Protein AF-Q4CXV7-F1 (afdb_monomer_lite)

Structure (mmCIF, N/CA/C/O backbone):
data_AF-Q4CXV7-F1
#
_entry.id   AF-Q4CXV7-F1
#
loop_
_atom_site.group_PDB
_atom_site.id
_atom_site.type_symbol
_atom_site.label_atom_id
_atom_site.label_alt_id
_atom_site.label_comp_id
_atom_site.label_asym_id
_atom_site.label_entity_id
_atom_site.label_seq_id
_atom_site.pdbx_PDB_ins_code
_atom_site.Cartn_x
_atom_site.Cartn_y
_atom_site.Cartn_z
_atom_site.occupancy
_atom_site.B_iso_or_equiv
_atom_site.auth_seq_id
_atom_site.auth_comp_id
_atom_site.auth_asym_id
_atom_site.auth_atom_id
_atom_site.pdbx_PDB_model_num
ATOM 1 N N . MET A 1 1 ? -29.676 -8.533 80.085 1.00 56.41 1 MET A N 1
ATOM 2 C CA . MET A 1 1 ? -29.059 -7.358 79.422 1.00 56.41 1 MET A CA 1
ATOM 3 C C . MET A 1 1 ? -27.826 -7.714 78.567 1.00 56.41 1 MET A C 1
ATOM 5 O O . MET A 1 1 ? -27.702 -7.139 77.498 1.00 56.41 1 MET A O 1
ATOM 9 N N . CYS A 1 2 ? -26.960 -8.681 78.932 1.00 63.47 2 CYS A N 1
ATOM 10 C CA . CYS A 1 2 ? -25.758 -9.023 78.131 1.00 63.47 2 CYS A CA 1
ATOM 11 C C . CYS A 1 2 ? -26.012 -9.607 76.724 1.00 63.47 2 CYS A C 1
ATOM 13 O O . CYS A 1 2 ? -25.275 -9.281 75.797 1.00 63.47 2 CYS A O 1
ATOM 15 N N . ASN A 1 3 ? -27.043 -10.441 76.531 1.00 66.88 3 ASN A N 1
ATOM 16 C CA . ASN A 1 3 ? -27.232 -11.147 75.251 1.00 66.88 3 ASN A CA 1
ATOM 17 C C . ASN A 1 3 ? -27.621 -10.224 74.081 1.00 66.88 3 ASN A C 1
ATOM 19 O O . ASN A 1 3 ? -27.198 -10.455 72.953 1.00 66.88 3 ASN A O 1
ATOM 23 N N . ILE A 1 4 ? -28.354 -9.132 74.338 1.00 78.81 4 ILE A N 1
ATOM 24 C CA . ILE A 1 4 ? -28.735 -8.184 73.275 1.00 78.81 4 ILE A CA 1
ATOM 25 C C . ILE A 1 4 ? -27.504 -7.430 72.740 1.00 78.81 4 ILE A C 1
ATOM 27 O O . ILE A 1 4 ? -27.371 -7.213 71.538 1.00 78.81 4 ILE A O 1
ATOM 31 N N . TYR A 1 5 ? -26.570 -7.081 73.634 1.00 78.06 5 TYR A N 1
ATOM 32 C CA . TYR A 1 5 ? -25.370 -6.316 73.298 1.00 78.06 5 TYR A CA 1
ATOM 33 C C . TYR A 1 5 ? -24.347 -7.174 72.546 1.00 78.06 5 TYR A C 1
ATOM 35 O O . TYR A 1 5 ? -23.723 -6.692 71.601 1.00 78.06 5 TYR A O 1
ATOM 43 N N . ILE A 1 6 ? -24.212 -8.458 72.916 1.00 80.56 6 ILE A N 1
ATOM 44 C CA . ILE A 1 6 ? -23.347 -9.408 72.201 1.00 80.56 6 ILE A CA 1
ATOM 45 C C . ILE A 1 6 ? -23.857 -9.638 70.769 1.00 80.56 6 ILE A C 1
ATOM 47 O O . ILE A 1 6 ? -23.062 -9.606 69.831 1.00 80.56 6 ILE A O 1
ATOM 51 N N . CYS A 1 7 ? -25.180 -9.770 70.583 1.00 76.81 7 CYS A N 1
ATOM 52 C CA . CYS A 1 7 ? -25.791 -9.919 69.262 1.00 76.81 7 CYS A CA 1
ATOM 53 C C . CYS A 1 7 ? -25.574 -8.681 68.388 1.00 76.81 7 CYS A C 1
ATOM 55 O O . CYS A 1 7 ? -25.195 -8.822 67.228 1.00 76.81 7 CYS A O 1
ATOM 57 N N . PHE A 1 8 ? -25.755 -7.473 68.934 1.00 84.38 8 PHE A N 1
ATOM 58 C CA . PHE A 1 8 ? -25.573 -6.241 68.161 1.00 84.38 8 PHE A CA 1
ATOM 59 C C . PHE A 1 8 ? -24.114 -6.040 67.735 1.00 84.38 8 PHE A C 1
ATOM 61 O O . PHE A 1 8 ? -23.835 -5.654 66.599 1.00 84.38 8 PHE A O 1
ATOM 68 N N . ARG A 1 9 ? -23.164 -6.370 68.621 1.00 85.81 9 ARG A N 1
ATOM 69 C CA . ARG A 1 9 ? -21.729 -6.281 68.324 1.00 85.81 9 ARG A CA 1
ATOM 70 C C . ARG A 1 9 ? -21.305 -7.309 67.276 1.00 85.81 9 ARG A C 1
ATOM 72 O O . ARG A 1 9 ? -20.542 -6.967 66.379 1.00 85.81 9 ARG A O 1
ATOM 79 N N . LEU A 1 10 ? -21.835 -8.531 67.344 1.00 86.19 10 LEU A N 1
ATOM 80 C CA . LEU 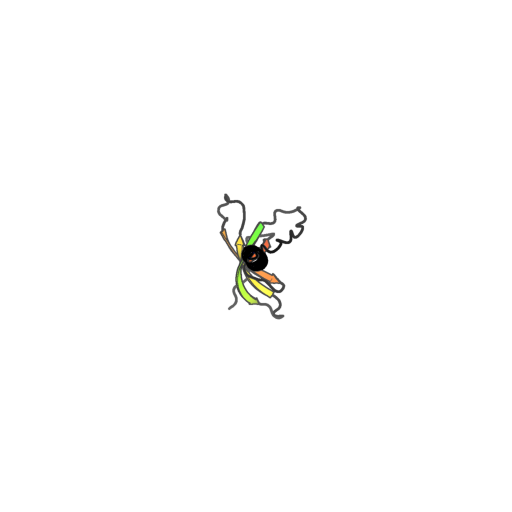A 1 10 ? -21.570 -9.571 66.349 1.00 86.19 10 LEU A CA 1
ATOM 81 C C . LEU A 1 10 ? -22.144 -9.190 64.976 1.00 86.19 10 LEU A C 1
ATOM 83 O O . LEU A 1 10 ? -21.459 -9.326 63.966 1.00 86.19 10 LEU A O 1
ATOM 87 N N . PHE A 1 11 ? -23.357 -8.633 64.940 1.00 89.81 11 PHE A N 1
ATOM 88 C CA . PHE A 1 11 ? -23.991 -8.189 63.698 1.00 89.81 11 PHE A CA 1
ATOM 89 C C . PHE A 1 11 ? -23.235 -7.023 63.046 1.00 89.81 11 PHE A C 1
ATOM 91 O O . PHE A 1 11 ? -23.010 -7.027 61.836 1.00 89.81 11 PHE A O 1
ATOM 98 N N . ALA A 1 12 ? -22.768 -6.060 63.848 1.00 89.81 12 ALA A N 1
ATOM 99 C CA . ALA A 1 12 ? -21.949 -4.950 63.365 1.00 89.81 12 ALA A CA 1
ATOM 100 C C . ALA A 1 12 ? -20.605 -5.427 62.790 1.00 89.81 12 ALA A C 1
ATOM 102 O O . ALA A 1 12 ? -20.199 -4.961 61.728 1.00 89.81 12 ALA A O 1
ATOM 103 N N . VAL A 1 13 ? -19.936 -6.387 63.443 1.00 88.81 13 VAL A N 1
ATOM 104 C CA . VAL A 1 13 ? -18.684 -6.972 62.936 1.00 88.81 13 VAL A CA 1
ATOM 105 C C . VAL A 1 13 ? -18.927 -7.683 61.602 1.00 88.81 13 VAL A C 1
ATOM 107 O O . VAL A 1 13 ? -18.207 -7.420 60.642 1.00 88.81 13 VAL A O 1
ATOM 110 N N . VAL A 1 14 ? -19.980 -8.502 61.496 1.00 91.06 14 VAL A N 1
ATOM 111 C CA . VAL A 1 14 ? -20.335 -9.188 60.240 1.00 91.06 14 VAL A CA 1
ATOM 112 C C . VAL A 1 14 ? -20.635 -8.187 59.119 1.00 91.06 14 VAL A C 1
ATOM 114 O O . VAL A 1 14 ? -20.119 -8.351 58.016 1.00 91.06 14 VAL A O 1
ATOM 117 N N . LEU A 1 15 ? -21.389 -7.115 59.389 1.00 89.44 15 LEU A N 1
ATOM 118 C CA . LEU A 1 15 ? -21.669 -6.067 58.398 1.00 89.44 15 LEU A CA 1
ATOM 119 C C . LEU A 1 15 ? -20.404 -5.328 57.940 1.00 89.44 15 LEU A C 1
ATOM 121 O O . LEU A 1 15 ? -20.240 -5.093 56.744 1.00 89.44 15 LEU A O 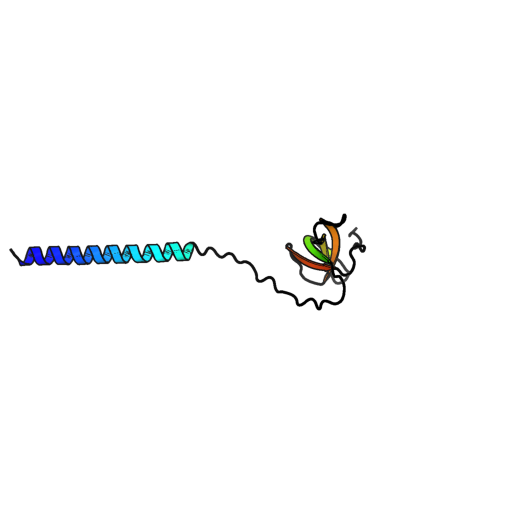1
ATOM 125 N N . ILE A 1 16 ? -19.492 -4.990 58.857 1.00 87.00 16 ILE A N 1
ATOM 126 C CA . ILE A 1 16 ? -18.219 -4.336 58.518 1.00 87.00 16 ILE A CA 1
ATOM 127 C C . ILE A 1 16 ? -17.367 -5.251 57.630 1.00 87.00 16 ILE A C 1
ATOM 129 O O . ILE A 1 16 ? -16.885 -4.799 56.592 1.00 87.00 16 ILE A O 1
ATOM 133 N N . TYR A 1 17 ? -17.228 -6.538 57.975 1.00 84.06 17 TYR A N 1
ATOM 134 C CA . TYR A 1 17 ? -16.500 -7.505 57.144 1.00 84.06 17 TYR A CA 1
ATOM 135 C C . TYR A 1 17 ? -17.133 -7.668 55.760 1.00 84.06 17 TYR A C 1
ATOM 137 O O . TYR A 1 17 ? -16.411 -7.724 54.766 1.00 84.06 17 TYR A O 1
ATOM 145 N N . LEU A 1 18 ? -18.465 -7.688 55.670 1.00 83.69 18 LEU A N 1
ATOM 146 C CA .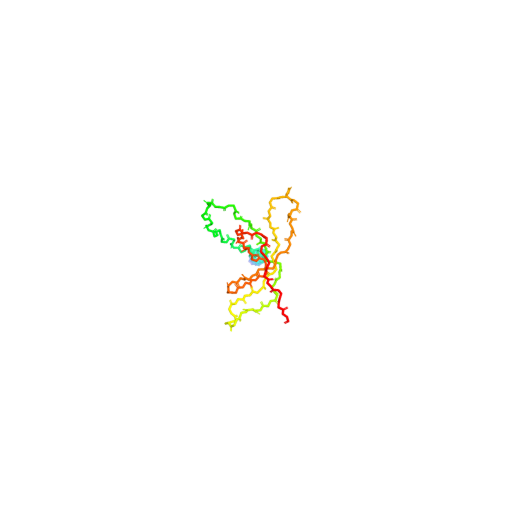 LEU A 1 18 ? -19.184 -7.838 54.404 1.00 83.69 18 LEU A CA 1
ATOM 147 C C . LEU A 1 18 ? -19.014 -6.599 53.505 1.00 83.69 18 LEU A C 1
ATOM 149 O O . LEU A 1 18 ? -18.800 -6.737 52.300 1.00 83.69 18 LEU A O 1
ATOM 153 N N . LEU A 1 19 ? -18.994 -5.397 54.091 1.00 82.69 19 LEU A N 1
ATOM 154 C CA . LEU A 1 19 ? -18.684 -4.150 53.382 1.00 82.69 19 LEU A CA 1
ATOM 155 C C . LEU A 1 19 ? -17.210 -4.056 52.957 1.00 82.69 19 LEU A C 1
ATOM 157 O O . LEU A 1 19 ? -16.935 -3.608 51.841 1.00 82.69 19 LEU A O 1
ATOM 161 N N . LEU A 1 20 ? -16.260 -4.490 53.798 1.00 79.44 20 LEU A N 1
ATOM 162 C CA . LEU A 1 20 ? -14.846 -4.593 53.409 1.00 79.44 20 LEU A CA 1
ATOM 163 C C . LEU A 1 20 ? -14.661 -5.602 52.265 1.00 79.44 20 LEU A C 1
ATOM 165 O O . LEU A 1 20 ? -13.939 -5.319 51.309 1.00 79.44 20 LEU A O 1
ATOM 169 N N . CYS A 1 21 ? -15.353 -6.741 52.326 1.00 79.69 21 CYS A N 1
ATOM 170 C CA . CYS A 1 21 ? -15.308 -7.775 51.295 1.00 79.69 21 CYS A CA 1
ATOM 171 C C . CYS A 1 21 ? -15.861 -7.265 49.950 1.00 79.69 21 CYS A C 1
ATOM 173 O O . CYS A 1 21 ? -15.246 -7.485 48.904 1.00 79.69 21 CYS A O 1
ATOM 175 N N . LEU A 1 22 ? -16.968 -6.508 49.967 1.00 72.19 22 LEU A N 1
ATOM 176 C CA . LEU A 1 22 ? -17.529 -5.884 48.761 1.00 72.19 22 LEU A CA 1
ATOM 177 C C . LEU A 1 22 ? -16.583 -4.845 48.140 1.00 72.19 22 LEU A C 1
ATOM 179 O O . LEU A 1 22 ? -16.419 -4.822 46.920 1.00 72.19 22 LEU A O 1
ATOM 183 N N . LYS A 1 23 ? -15.936 -4.003 48.959 1.00 65.75 23 LYS A N 1
ATOM 184 C CA . LYS A 1 23 ? -14.993 -2.980 48.473 1.00 65.75 23 LYS A CA 1
ATOM 185 C C . LYS A 1 23 ? -13.731 -3.584 47.863 1.00 65.75 23 LYS A C 1
ATOM 187 O O . LYS A 1 23 ? -13.287 -3.101 46.825 1.00 65.75 23 LYS A O 1
ATOM 192 N N . GLY A 1 24 ? -13.195 -4.656 48.453 1.00 63.22 24 GLY A N 1
ATOM 193 C CA . GLY A 1 24 ? -12.031 -5.357 47.907 1.00 63.22 24 GLY A CA 1
ATOM 194 C C . GLY A 1 24 ? -12.263 -5.826 46.469 1.00 63.22 24 GLY A C 1
ATOM 195 O O . GLY A 1 24 ? -11.406 -5.636 45.615 1.00 63.22 24 GLY A O 1
ATOM 196 N N . ARG A 1 25 ? -13.462 -6.339 46.164 1.00 60.66 25 ARG A N 1
ATOM 197 C CA . ARG A 1 25 ? -13.812 -6.845 44.827 1.00 60.66 25 ARG A CA 1
ATOM 198 C C . ARG A 1 25 ? -13.920 -5.748 43.759 1.00 60.66 25 ARG A C 1
ATOM 200 O O . ARG A 1 25 ? -13.650 -6.024 42.594 1.00 60.66 25 ARG A O 1
ATOM 207 N N . LEU A 1 26 ? -14.276 -4.517 44.141 1.00 53.62 26 LEU A N 1
ATOM 208 C CA . LEU A 1 26 ? -14.375 -3.387 43.210 1.00 53.62 26 LEU A CA 1
ATOM 209 C C . LEU A 1 26 ? -12.990 -2.926 42.724 1.00 53.62 26 LEU A C 1
ATOM 211 O O . LEU A 1 26 ? -12.831 -2.637 41.542 1.00 53.62 26 LEU A O 1
ATOM 215 N N . VAL A 1 27 ? -11.984 -2.926 43.609 1.00 58.34 27 VAL A N 1
ATOM 216 C CA . VAL A 1 27 ? -10.608 -2.508 43.270 1.00 58.34 27 VAL A CA 1
ATOM 217 C C . VAL A 1 27 ? -9.976 -3.459 42.248 1.00 58.34 27 VAL A C 1
ATOM 219 O O . VAL A 1 27 ? -9.408 -3.001 41.256 1.00 58.34 27 VAL A O 1
ATOM 222 N N . VAL A 1 28 ? -10.174 -4.776 42.407 1.00 57.34 28 VAL A N 1
ATOM 223 C CA . VAL A 1 28 ? -9.672 -5.763 41.428 1.00 57.34 28 VAL A CA 1
ATOM 224 C C . VAL A 1 28 ? -10.335 -5.572 40.057 1.00 57.34 28 VAL A C 1
ATOM 226 O O . VAL A 1 28 ? -9.698 -5.765 39.027 1.00 57.34 28 VAL A O 1
ATOM 229 N N . MET A 1 29 ? -11.602 -5.144 40.012 1.00 55.81 29 MET A N 1
ATOM 230 C CA . MET A 1 29 ? -12.298 -4.888 38.745 1.00 55.81 29 MET A CA 1
ATOM 231 C C . MET A 1 29 ? -11.774 -3.624 38.044 1.00 55.81 29 MET A C 1
ATOM 233 O O . MET A 1 29 ? -11.663 -3.618 36.818 1.00 55.81 29 MET A O 1
ATOM 237 N N . THR A 1 30 ? -11.418 -2.570 38.790 1.00 52.59 30 THR A N 1
ATOM 238 C CA . THR A 1 30 ? -10.893 -1.323 38.205 1.00 52.59 30 THR A CA 1
ATOM 239 C C . THR A 1 30 ? -9.462 -1.459 37.687 1.00 52.59 30 THR A C 1
ATOM 241 O O . THR A 1 30 ? -9.155 -0.908 36.632 1.00 52.59 30 THR A O 1
ATOM 244 N N . GLU A 1 31 ? -8.603 -2.235 38.356 1.00 56.34 31 GLU A N 1
ATOM 245 C CA . GLU A 1 31 ? -7.235 -2.484 37.872 1.00 56.34 31 GLU A CA 1
ATOM 246 C C . GLU A 1 31 ? -7.225 -3.401 36.642 1.00 56.34 31 GLU A C 1
ATOM 248 O O . GLU A 1 31 ? -6.521 -3.129 35.668 1.00 56.34 31 GLU A O 1
ATOM 253 N N . VAL A 1 32 ? -8.079 -4.434 36.617 1.00 59.06 32 VAL A N 1
ATOM 254 C CA . VAL A 1 32 ? -8.185 -5.343 35.462 1.00 59.06 32 VAL A CA 1
ATOM 255 C C . VAL A 1 32 ? -8.777 -4.638 34.232 1.00 59.06 32 VAL A C 1
ATOM 257 O O . VAL A 1 32 ? -8.412 -4.965 33.103 1.00 59.06 32 VAL A O 1
ATOM 260 N N . ALA A 1 33 ? -9.635 -3.630 34.412 1.00 56.50 33 ALA A N 1
ATOM 261 C CA . ALA A 1 33 ? -10.194 -2.858 33.299 1.00 56.50 33 ALA A CA 1
ATOM 262 C C . ALA A 1 33 ? -9.232 -1.791 32.733 1.00 56.50 33 ALA A C 1
ATOM 264 O O . ALA A 1 33 ? -9.356 -1.418 31.563 1.00 56.50 33 ALA A O 1
ATOM 265 N N . ALA A 1 34 ? -8.264 -1.315 33.525 1.00 52.50 34 ALA A N 1
ATOM 266 C CA . ALA A 1 34 ? -7.268 -0.330 33.093 1.00 52.50 34 ALA A CA 1
ATOM 267 C C . ALA A 1 34 ? -6.079 -0.950 32.337 1.00 52.50 34 ALA A C 1
ATOM 269 O O . ALA A 1 34 ? -5.351 -0.229 31.654 1.00 52.50 34 ALA A O 1
ATOM 270 N N . ALA A 1 35 ? -5.944 -2.281 32.331 1.00 45.16 35 ALA A N 1
ATOM 271 C CA . ALA A 1 35 ? -5.117 -3.010 31.370 1.00 45.16 35 ALA A CA 1
ATOM 272 C C . ALA A 1 35 ? -5.779 -3.001 29.979 1.00 45.16 35 ALA A C 1
ATOM 274 O O . ALA A 1 35 ? -6.059 -4.031 29.359 1.00 45.16 35 ALA A O 1
ATOM 275 N N . LYS A 1 36 ? -6.046 -1.800 29.464 1.00 48.31 36 LYS A N 1
ATOM 276 C CA . LYS A 1 36 ? -6.503 -1.547 28.107 1.00 48.31 36 LYS A CA 1
ATOM 277 C C . LYS A 1 36 ? -5.313 -1.717 27.170 1.00 48.31 36 LYS A C 1
ATOM 279 O O . LYS A 1 36 ? -4.805 -0.768 26.600 1.00 48.31 36 LYS A O 1
ATOM 284 N N . LYS A 1 37 ? -4.885 -2.975 27.056 1.00 37.75 37 LYS A N 1
ATOM 285 C CA . LYS A 1 37 ? -4.413 -3.639 25.848 1.00 37.75 37 LYS A CA 1
ATOM 286 C C . LYS A 1 37 ? -3.777 -2.684 24.838 1.00 37.75 37 LYS A C 1
ATOM 288 O O . LYS A 1 37 ? -4.321 -2.457 23.757 1.00 37.75 37 LYS A O 1
ATOM 293 N N . GLU A 1 38 ? -2.581 -2.212 25.159 1.00 42.97 38 GLU A N 1
ATOM 294 C CA . GLU A 1 38 ? -1.602 -1.903 24.131 1.00 42.97 38 GLU A CA 1
ATOM 295 C C . GLU A 1 38 ? -1.312 -3.222 23.410 1.00 42.97 38 GLU A C 1
ATOM 297 O O . GLU A 1 38 ? -0.425 -3.993 23.768 1.00 42.97 38 GLU A O 1
ATOM 302 N N . LYS A 1 39 ? -2.121 -3.543 22.395 1.00 34.28 39 LYS A N 1
ATOM 303 C CA . LYS A 1 39 ? -1.708 -4.487 21.364 1.00 34.28 39 LYS A CA 1
ATOM 304 C C . LYS A 1 39 ? -0.621 -3.789 20.553 1.00 34.28 39 LYS A C 1
ATOM 306 O O . LYS A 1 39 ? -0.866 -3.356 19.431 1.00 34.28 39 LYS A O 1
ATOM 311 N N . LYS A 1 40 ? 0.577 -3.666 21.122 1.00 32.09 40 LYS A N 1
ATOM 312 C CA . LYS A 1 40 ? 1.777 -3.482 20.320 1.00 32.09 40 LYS A CA 1
ATOM 313 C C . LYS A 1 40 ? 1.982 -4.828 19.636 1.00 32.09 40 LYS A C 1
ATOM 315 O O . LYS A 1 40 ? 2.365 -5.807 20.272 1.00 32.09 40 LYS A O 1
ATOM 320 N N . ALA A 1 41 ? 1.519 -4.915 18.391 1.00 42.03 41 ALA A N 1
ATOM 321 C CA . ALA A 1 41 ? 1.701 -6.101 17.574 1.00 42.03 41 ALA A CA 1
ATOM 322 C C . ALA A 1 41 ? 3.200 -6.445 17.567 1.00 42.03 41 ALA A C 1
ATOM 324 O O . ALA A 1 41 ? 4.009 -5.519 17.449 1.00 42.03 41 ALA A O 1
ATOM 325 N N . PRO A 1 42 ? 3.577 -7.725 17.731 1.00 45.12 42 PRO A N 1
ATOM 326 C CA . PRO A 1 42 ? 4.959 -8.143 17.582 1.00 45.12 42 PRO A CA 1
ATOM 327 C C . PRO A 1 42 ? 5.409 -7.704 16.194 1.00 45.12 42 PRO A C 1
ATOM 329 O O . PRO A 1 42 ? 4.839 -8.135 15.191 1.00 45.12 42 PRO A O 1
ATOM 332 N N . GLN A 1 43 ? 6.368 -6.786 16.142 1.00 46.97 43 GLN A N 1
ATOM 333 C CA . GLN A 1 43 ? 7.131 -6.562 14.930 1.00 46.97 43 GLN A CA 1
ATOM 334 C C . GLN A 1 43 ? 7.923 -7.848 14.750 1.00 46.97 43 GLN A C 1
ATOM 336 O O . GLN A 1 43 ? 8.890 -8.095 15.460 1.00 46.97 43 GLN A O 1
ATOM 341 N N . GLU A 1 44 ? 7.400 -8.734 13.914 1.00 45.25 44 GLU A N 1
ATOM 342 C CA . GLU A 1 44 ? 8.109 -9.918 13.473 1.00 45.25 44 GLU A CA 1
ATOM 343 C C . GLU A 1 44 ? 9.384 -9.407 12.798 1.00 45.25 44 GLU A C 1
ATOM 345 O O . GLU A 1 44 ? 9.336 -8.801 11.725 1.00 45.25 44 GLU A O 1
ATOM 350 N N . GLU A 1 45 ? 10.513 -9.545 13.495 1.00 43.59 45 GLU A N 1
ATOM 351 C CA . GLU A 1 45 ? 11.843 -9.339 12.942 1.00 43.59 45 GLU A CA 1
ATOM 352 C C . GLU A 1 45 ? 12.024 -10.395 11.853 1.00 43.59 45 GLU A C 1
ATOM 354 O O . GLU A 1 45 ? 12.513 -11.501 12.085 1.00 43.59 45 GLU A O 1
ATOM 359 N N . VAL A 1 46 ? 11.550 -10.083 10.646 1.00 49.38 46 VAL A N 1
ATOM 360 C CA . VAL A 1 46 ? 11.916 -10.828 9.452 1.00 49.38 46 VAL A CA 1
ATOM 361 C C . VAL A 1 46 ? 13.429 -10.729 9.379 1.00 49.38 46 VAL A C 1
ATOM 363 O O . VAL A 1 46 ? 13.977 -9.648 9.175 1.00 49.38 46 VAL A O 1
ATOM 366 N N . VAL A 1 47 ? 14.087 -11.861 9.616 1.00 42.44 47 VAL A N 1
ATOM 367 C CA . VAL A 1 47 ? 15.533 -12.043 9.543 1.00 42.44 47 VAL A CA 1
ATOM 368 C C . VAL A 1 47 ? 15.983 -11.665 8.131 1.00 42.44 47 VAL A C 1
ATOM 370 O O . VAL A 1 47 ? 16.006 -12.492 7.221 1.00 42.44 47 VAL A O 1
ATOM 373 N N . VAL A 1 48 ? 16.297 -10.387 7.922 1.00 51.09 48 VAL A N 1
ATOM 374 C CA . VAL A 1 48 ? 16.980 -9.919 6.722 1.00 51.09 48 VAL A CA 1
ATOM 375 C C . VAL A 1 48 ? 18.415 -10.390 6.877 1.00 51.09 48 VAL A C 1
ATOM 377 O O . VAL A 1 48 ? 19.166 -9.871 7.700 1.00 51.09 48 VAL A O 1
ATOM 380 N N . GLN A 1 49 ? 18.786 -11.415 6.114 1.00 42.41 49 GLN A N 1
ATOM 381 C CA . GLN A 1 49 ? 20.184 -11.771 5.922 1.00 42.41 49 GLN A CA 1
ATOM 382 C C . GLN A 1 49 ? 20.897 -10.524 5.377 1.00 42.41 49 GLN A C 1
ATOM 384 O O . GLN A 1 49 ? 20.651 -10.092 4.253 1.00 42.41 49 GLN A O 1
ATOM 389 N N . GLN A 1 50 ? 21.703 -9.889 6.229 1.00 47.03 50 GLN A N 1
ATOM 390 C CA . GLN A 1 50 ? 22.519 -8.731 5.888 1.00 47.03 50 GLN A CA 1
ATOM 391 C C . GLN A 1 50 ? 23.574 -9.177 4.876 1.00 47.03 50 GLN A C 1
ATOM 393 O O . GLN A 1 50 ? 24.516 -9.883 5.233 1.00 47.03 50 GLN A O 1
ATOM 398 N N . THR A 1 51 ? 23.432 -8.786 3.612 1.00 56.50 51 THR A N 1
ATOM 399 C CA . THR A 1 51 ? 24.574 -8.798 2.681 1.00 56.50 51 THR A CA 1
ATOM 400 C C . THR A 1 51 ? 24.564 -7.614 1.720 1.00 56.50 51 THR A C 1
ATOM 402 O O . THR A 1 51 ? 25.634 -7.099 1.439 1.00 56.50 51 THR A O 1
ATOM 405 N N . ASP A 1 52 ? 23.413 -7.049 1.352 1.00 66.81 52 ASP A N 1
ATOM 406 C CA . ASP A 1 52 ? 23.376 -5.873 0.474 1.00 66.81 52 ASP A CA 1
ATOM 407 C C . ASP A 1 52 ? 22.499 -4.773 1.076 1.00 66.81 52 ASP A C 1
ATOM 409 O O . ASP A 1 52 ? 21.502 -5.062 1.736 1.00 66.81 52 ASP A O 1
ATOM 413 N N . GLN A 1 53 ? 22.898 -3.513 0.889 1.00 71.44 53 GLN A N 1
ATOM 414 C CA . GLN A 1 53 ? 22.288 -2.298 1.445 1.00 71.44 53 GLN A CA 1
ATOM 415 C C . GLN A 1 53 ? 20.795 -2.170 1.069 1.00 71.44 53 GLN A C 1
ATOM 417 O O . GLN A 1 53 ? 20.429 -1.462 0.135 1.00 71.44 53 GLN A O 1
ATOM 422 N N . ALA A 1 54 ? 19.913 -2.874 1.778 1.00 77.38 54 ALA A N 1
ATOM 423 C CA . ALA A 1 54 ? 18.479 -2.840 1.534 1.00 77.38 54 ALA A CA 1
ATOM 424 C C . ALA A 1 54 ? 17.860 -1.626 2.231 1.00 77.38 54 ALA A C 1
ATOM 426 O O . ALA A 1 54 ? 17.952 -1.470 3.449 1.00 77.38 54 ALA A O 1
ATOM 427 N N . GLN A 1 55 ? 17.184 -0.779 1.460 1.00 82.31 55 GLN A N 1
ATOM 428 C CA . GLN A 1 55 ? 16.495 0.381 1.999 1.00 82.31 55 GLN A CA 1
ATOM 429 C C . GLN A 1 55 ? 15.105 -0.016 2.488 1.00 82.31 55 GLN A C 1
ATOM 431 O O . GLN A 1 55 ? 14.324 -0.632 1.760 1.00 82.31 55 GLN A O 1
ATOM 436 N N . VAL A 1 56 ? 14.770 0.351 3.720 1.00 87.00 56 VAL A N 1
ATOM 437 C CA . VAL A 1 56 ? 13.456 0.057 4.295 1.00 87.00 56 VAL A CA 1
ATOM 438 C C . VAL A 1 56 ? 12.466 1.156 3.907 1.00 87.00 56 VAL A C 1
ATOM 440 O O . VAL A 1 56 ? 12.804 2.339 3.836 1.00 87.00 56 VAL A O 1
ATOM 443 N N . GLY A 1 57 ? 11.219 0.780 3.632 1.00 90.12 57 GLY A N 1
ATOM 444 C CA . GLY A 1 57 ? 10.134 1.723 3.399 1.00 90.12 57 GLY A CA 1
ATOM 445 C C . GLY A 1 57 ? 8.820 1.281 4.032 1.00 90.12 57 GLY A C 1
ATOM 446 O O . GLY A 1 57 ? 8.509 0.094 4.066 1.00 90.12 57 GLY A O 1
ATOM 447 N N . LEU A 1 58 ? 8.027 2.242 4.506 1.00 90.06 58 LEU A N 1
ATOM 448 C CA . LEU A 1 58 ? 6.688 1.995 5.040 1.00 90.06 58 LEU A CA 1
ATOM 449 C C . LEU A 1 58 ? 5.611 2.170 3.995 1.00 90.06 58 LEU A C 1
ATOM 451 O O . LEU A 1 58 ? 5.591 3.148 3.249 1.00 90.06 58 LEU A O 1
ATOM 455 N N . ILE A 1 59 ? 4.633 1.282 4.028 1.00 93.38 59 ILE A N 1
ATOM 456 C CA . ILE A 1 59 ? 3.416 1.411 3.251 1.00 93.38 59 ILE A CA 1
ATOM 457 C C . ILE A 1 59 ? 2.541 2.526 3.845 1.00 93.38 59 ILE A C 1
ATOM 459 O O . ILE A 1 59 ? 2.011 2.391 4.945 1.00 93.38 59 ILE A O 1
ATOM 463 N N . ILE A 1 60 ? 2.354 3.613 3.082 1.00 92.56 60 ILE A N 1
ATOM 464 C CA . ILE A 1 60 ? 1.431 4.706 3.435 1.00 92.56 60 ILE A CA 1
ATOM 465 C C . ILE A 1 60 ? 0.001 4.320 3.066 1.00 92.56 60 ILE A C 1
ATOM 467 O O . ILE A 1 60 ? -0.908 4.466 3.870 1.00 92.56 60 ILE A O 1
ATOM 471 N N . LYS A 1 61 ? -0.200 3.906 1.808 1.00 91.88 61 LYS A N 1
ATOM 472 C CA . LYS A 1 61 ? -1.527 3.617 1.258 1.00 91.88 61 LYS A CA 1
ATOM 473 C C . LYS A 1 61 ? -1.483 2.552 0.180 1.00 91.88 61 LYS A C 1
ATOM 475 O O . LYS A 1 61 ? -0.554 2.504 -0.633 1.00 91.88 61 LYS A O 1
ATOM 480 N N . VAL A 1 62 ? -2.540 1.757 0.126 1.00 92.44 62 VAL A N 1
ATOM 481 C CA . VAL A 1 62 ? -2.780 0.785 -0.941 1.00 92.44 62 VAL A CA 1
ATOM 482 C C . VAL A 1 62 ? -3.552 1.473 -2.071 1.00 92.44 62 VAL A C 1
ATOM 484 O O . VAL A 1 62 ? -4.581 2.093 -1.830 1.00 92.44 62 VAL A O 1
ATOM 487 N N . LEU A 1 63 ? -3.044 1.412 -3.306 1.00 90.62 63 LEU A N 1
ATOM 488 C CA . LEU A 1 63 ? -3.672 2.057 -4.467 1.00 90.62 63 LEU A CA 1
ATOM 489 C C . LEU A 1 63 ? -4.759 1.177 -5.095 1.00 90.62 63 LEU A C 1
ATOM 491 O O . LEU A 1 63 ? -5.829 1.670 -5.431 1.00 90.62 63 LEU A O 1
ATOM 495 N N . GLY A 1 64 ? -4.486 -0.117 -5.268 1.00 90.38 64 GLY A N 1
ATOM 496 C CA . GLY A 1 64 ? -5.418 -1.047 -5.903 1.00 90.38 64 GLY A CA 1
ATOM 497 C C . GLY A 1 64 ? -4.748 -2.342 -6.348 1.00 90.38 64 GLY A C 1
ATOM 498 O O . GLY A 1 64 ? -3.537 -2.507 -6.214 1.00 90.38 64 GLY A O 1
ATOM 499 N N . ARG A 1 65 ? -5.534 -3.279 -6.885 1.00 88.56 65 ARG A N 1
ATOM 500 C CA . ARG A 1 65 ? -5.009 -4.525 -7.462 1.00 88.56 65 ARG A CA 1
ATOM 501 C C . ARG A 1 65 ? -4.576 -4.302 -8.911 1.00 88.56 65 ARG A C 1
ATOM 503 O O . ARG A 1 65 ? -5.187 -3.539 -9.649 1.00 88.56 65 ARG A O 1
ATOM 510 N N . THR A 1 66 ? -3.494 -4.945 -9.318 1.00 87.75 66 THR A N 1
ATOM 511 C CA . THR A 1 66 ? -2.870 -4.835 -10.641 1.00 87.75 66 THR A CA 1
ATOM 512 C C . THR A 1 66 ? -2.431 -6.221 -11.122 1.00 87.75 66 THR A C 1
ATOM 514 O O . THR A 1 66 ? -2.271 -7.153 -10.336 1.00 87.75 66 THR A O 1
ATOM 517 N N . GLY A 1 67 ? -2.229 -6.369 -12.431 1.00 85.62 67 GLY A N 1
ATOM 518 C CA . GLY A 1 67 ? -1.763 -7.604 -13.063 1.00 85.62 67 GLY A CA 1
ATOM 519 C C . GLY A 1 67 ? -2.904 -8.492 -13.559 1.00 85.62 67 GLY A C 1
ATOM 520 O O . GLY A 1 67 ? -3.993 -8.507 -12.995 1.00 85.62 67 GLY A O 1
ATOM 521 N N . SER A 1 68 ? -2.640 -9.267 -14.614 1.00 88.44 68 SER A N 1
ATOM 522 C CA . SER A 1 68 ? -3.636 -10.133 -15.270 1.00 88.44 68 SER A CA 1
ATOM 523 C C . SER A 1 68 ? -4.246 -11.187 -14.343 1.00 88.44 68 SER A C 1
ATOM 525 O O . SER A 1 68 ? -5.386 -11.591 -14.531 1.00 88.44 68 SER A O 1
ATOM 527 N N . ARG A 1 69 ? -3.492 -11.629 -13.329 1.00 88.56 69 ARG A N 1
ATOM 528 C CA . ARG A 1 69 ? -3.930 -12.622 -12.334 1.00 88.56 69 ARG A CA 1
ATOM 529 C C . ARG A 1 69 ? -4.571 -12.003 -11.087 1.00 88.56 69 ARG A C 1
ATOM 531 O O . ARG A 1 69 ? -4.976 -12.749 -10.211 1.00 88.56 69 ARG A O 1
ATOM 538 N N . GLY A 1 70 ? -4.595 -10.673 -10.954 1.00 86.75 70 GLY A N 1
ATOM 539 C CA . GLY A 1 70 ? -5.192 -9.971 -9.806 1.00 86.75 70 GLY A CA 1
ATOM 540 C C . GLY A 1 70 ? -4.500 -10.156 -8.443 1.00 86.75 70 GLY A C 1
ATOM 541 O O . GLY A 1 70 ? -5.003 -9.648 -7.444 1.00 86.75 70 GLY A O 1
ATOM 542 N N . ASN A 1 71 ? -3.355 -10.847 -8.390 1.00 89.50 71 ASN A N 1
ATOM 543 C CA . ASN A 1 71 ? -2.627 -11.177 -7.151 1.00 89.50 71 ASN A CA 1
ATOM 544 C C . ASN A 1 71 ? -1.552 -10.151 -6.751 1.00 89.50 71 ASN A C 1
ATOM 546 O O . ASN A 1 71 ? -0.816 -10.371 -5.785 1.00 89.50 71 ASN A O 1
ATOM 550 N N . VAL A 1 72 ? -1.407 -9.071 -7.520 1.00 91.94 72 VAL A N 1
ATOM 551 C CA . VAL A 1 72 ? -0.431 -8.013 -7.253 1.00 91.94 72 VAL A CA 1
ATOM 552 C C . VAL A 1 72 ? -1.181 -6.781 -6.780 1.00 91.94 72 VAL A C 1
ATOM 554 O O . VAL A 1 72 ? -2.185 -6.391 -7.369 1.00 91.94 72 VAL A O 1
ATOM 557 N N . THR A 1 73 ? -0.691 -6.164 -5.718 1.00 92.12 73 THR A N 1
ATOM 558 C CA . THR A 1 73 ? -1.261 -4.951 -5.146 1.00 92.12 73 THR A CA 1
ATOM 559 C C . THR A 1 73 ? -0.287 -3.808 -5.384 1.00 92.12 73 THR A C 1
ATOM 561 O O . THR A 1 73 ? 0.895 -3.911 -5.064 1.00 92.12 73 THR A O 1
ATOM 564 N N . GLN A 1 74 ? -0.768 -2.712 -5.959 1.00 91.50 74 GLN A N 1
ATOM 565 C CA . GLN A 1 74 ? -0.009 -1.475 -6.039 1.00 91.50 74 GLN A CA 1
ATOM 566 C C . GLN A 1 74 ? -0.081 -0.739 -4.714 1.00 91.50 74 GLN A C 1
ATOM 568 O O . GLN A 1 74 ? -1.161 -0.483 -4.179 1.00 91.50 74 GLN A O 1
ATOM 573 N N . VAL A 1 75 ? 1.084 -0.371 -4.206 1.00 93.25 75 VAL A N 1
ATOM 574 C CA . VAL A 1 75 ? 1.247 0.232 -2.896 1.00 93.25 75 VAL A CA 1
ATOM 575 C C . VAL A 1 75 ? 2.145 1.453 -3.001 1.00 93.25 75 VAL A C 1
ATOM 577 O O . VAL A 1 75 ? 3.109 1.486 -3.765 1.00 93.25 75 VAL A O 1
ATOM 580 N N . ARG A 1 76 ? 1.811 2.483 -2.232 1.00 92.31 76 ARG A N 1
ATOM 581 C CA . ARG A 1 76 ? 2.624 3.678 -2.076 1.00 92.31 76 ARG A CA 1
ATOM 582 C C . ARG A 1 76 ? 3.478 3.550 -0.820 1.00 92.31 76 ARG A C 1
ATOM 584 O O . ARG A 1 76 ? 2.937 3.450 0.279 1.00 92.31 76 ARG A O 1
ATOM 591 N N . VAL A 1 77 ? 4.789 3.604 -1.003 1.00 91.88 77 VAL A N 1
ATOM 592 C CA . VAL A 1 77 ? 5.796 3.355 0.027 1.00 91.88 77 VAL A CA 1
ATOM 593 C C . VAL A 1 77 ? 6.570 4.641 0.306 1.00 91.88 77 VAL A C 1
ATOM 595 O O . VAL A 1 77 ? 7.070 5.266 -0.626 1.00 91.88 77 VAL A O 1
ATOM 598 N N . ARG A 1 78 ? 6.672 5.044 1.573 1.00 89.06 78 ARG A N 1
ATOM 599 C CA . ARG A 1 78 ? 7.587 6.086 2.054 1.00 89.06 78 ARG A CA 1
ATOM 600 C C . ARG A 1 78 ? 8.919 5.446 2.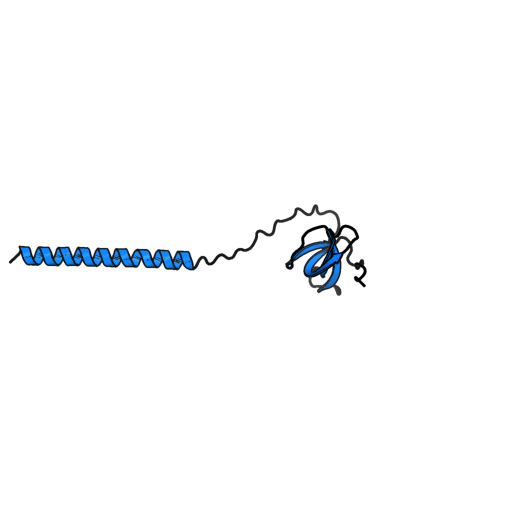388 1.00 89.06 78 ARG A C 1
ATOM 602 O O . ARG A 1 78 ? 8.953 4.522 3.191 1.00 89.06 78 ARG A O 1
ATOM 609 N N . LEU A 1 79 ? 10.006 5.959 1.837 1.00 87.50 79 LEU A N 1
ATOM 610 C CA . LEU A 1 79 ? 11.337 5.510 2.223 1.00 87.50 79 LEU A CA 1
ATOM 611 C C . LEU A 1 79 ? 11.686 5.968 3.647 1.00 87.50 79 LEU A C 1
ATOM 613 O O . LEU A 1 79 ? 11.571 7.154 3.955 1.00 87.50 79 LEU A O 1
ATOM 617 N N . MET A 1 80 ? 12.125 5.020 4.477 1.00 81.00 80 MET A N 1
ATOM 618 C CA . MET A 1 80 ? 12.693 5.227 5.809 1.00 81.00 80 MET A CA 1
ATOM 619 C C . MET A 1 80 ? 14.184 4.899 5.759 1.00 81.00 80 MET A C 1
ATOM 621 O O . MET A 1 80 ? 14.606 3.799 6.096 1.00 81.00 80 MET A O 1
ATOM 625 N N . ALA A 1 81 ? 14.971 5.843 5.257 1.00 68.56 81 ALA A N 1
ATOM 626 C CA . ALA A 1 81 ? 16.422 5.818 5.402 1.00 68.56 81 ALA A CA 1
ATOM 627 C C .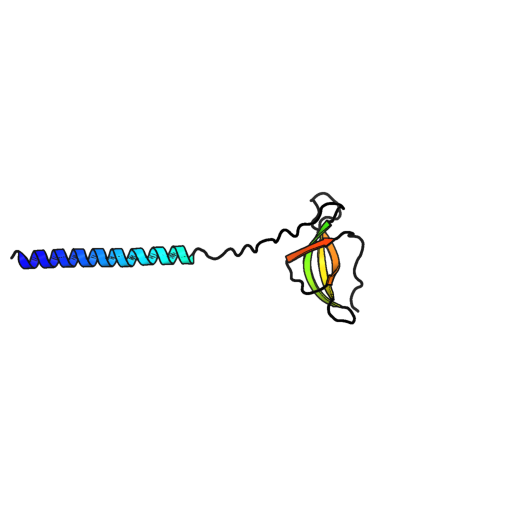 ALA A 1 81 ? 16.830 6.810 6.495 1.00 68.56 81 ALA A C 1
ATOM 629 O O . ALA A 1 81 ? 16.022 7.659 6.884 1.00 68.56 81 ALA A O 1
ATOM 630 N N . GLU A 1 82 ? 18.070 6.697 6.969 1.00 62.12 82 GLU A N 1
ATOM 631 C CA . GLU A 1 82 ? 18.614 7.587 7.992 1.00 62.12 82 GLU A CA 1
ATOM 632 C C . GLU A 1 82 ? 18.445 9.065 7.609 1.00 62.12 82 GLU A C 1
ATOM 634 O O . GLU A 1 82 ? 18.591 9.469 6.445 1.00 62.12 82 GLU A O 1
ATOM 639 N N . GLU A 1 83 ? 18.083 9.860 8.615 1.00 56.81 83 GLU A N 1
ATOM 640 C CA . GLU A 1 83 ? 17.785 11.283 8.501 1.00 56.81 83 GLU A CA 1
ATOM 641 C C . GLU A 1 83 ? 19.070 12.058 8.173 1.00 56.81 83 GLU A C 1
ATOM 643 O O . GLU A 1 83 ? 19.813 12.483 9.050 1.00 56.81 83 GLU A O 1
ATOM 648 N N . GLY A 1 84 ? 19.368 12.199 6.883 1.00 55.03 84 GLY A N 1
ATOM 649 C CA . GLY A 1 84 ? 20.589 12.863 6.417 1.00 55.03 84 GLY A CA 1
ATOM 650 C C . GLY A 1 84 ? 20.842 12.763 4.914 1.00 55.03 84 GLY A C 1
ATOM 651 O O . GLY A 1 84 ? 21.614 13.550 4.371 1.00 55.03 84 GLY A O 1
ATOM 652 N N . SER A 1 85 ? 20.163 11.852 4.209 1.00 59.59 85 SER A N 1
ATOM 653 C CA . SER A 1 85 ? 20.175 11.826 2.742 1.00 59.59 85 SER A CA 1
ATOM 654 C C . SER A 1 85 ? 19.057 12.715 2.161 1.00 59.59 85 SER A C 1
ATOM 656 O O . SER A 1 85 ? 17.952 12.742 2.709 1.00 59.59 85 SER A O 1
ATOM 658 N N . PRO A 1 86 ? 19.282 13.419 1.032 1.00 63.41 86 PRO A N 1
ATOM 659 C CA . PRO A 1 86 ? 18.291 14.299 0.378 1.00 63.41 86 PRO A CA 1
ATOM 660 C C . PRO A 1 86 ? 17.013 13.577 -0.097 1.00 63.41 86 PRO A C 1
ATOM 662 O O . PRO A 1 86 ? 16.062 14.202 -0.575 1.00 63.41 86 PRO A O 1
ATOM 665 N N . ASP A 1 87 ? 16.993 12.254 0.028 1.00 64.12 87 ASP A N 1
ATOM 666 C CA . ASP A 1 87 ? 15.951 11.361 -0.457 1.00 64.12 87 ASP A CA 1
ATOM 667 C C . ASP A 1 87 ? 15.085 10.815 0.689 1.00 64.12 87 ASP A C 1
ATOM 669 O O . ASP A 1 87 ? 14.077 10.142 0.437 1.00 64.12 87 ASP A O 1
ATOM 673 N N . ALA A 1 88 ? 15.444 11.122 1.943 1.00 64.81 88 ALA A N 1
ATOM 674 C CA . ALA A 1 88 ? 14.657 10.779 3.115 1.00 64.81 88 ALA A CA 1
ATOM 675 C C . ALA A 1 88 ? 13.235 11.337 2.942 1.00 64.81 88 ALA A C 1
ATOM 677 O O . ALA A 1 88 ? 13.037 12.539 2.771 1.00 64.81 88 ALA A O 1
ATOM 678 N N . ASN A 1 89 ? 12.231 10.455 2.976 1.00 70.31 89 ASN A N 1
ATOM 679 C CA . ASN A 1 89 ? 10.803 10.740 2.765 1.00 70.31 89 ASN A CA 1
ATOM 680 C C . ASN A 1 89 ? 10.289 10.820 1.320 1.00 70.31 89 ASN A C 1
ATOM 682 O O . ASN A 1 89 ? 9.104 11.121 1.125 1.00 70.31 89 ASN A O 1
ATOM 686 N N . ARG A 1 90 ? 11.085 10.476 0.300 1.00 83.44 90 ARG A N 1
ATOM 687 C CA . ARG A 1 90 ? 10.515 10.257 -1.039 1.00 83.44 90 ARG A CA 1
ATOM 688 C C . ARG A 1 90 ? 9.518 9.102 -1.015 1.00 83.44 90 ARG A C 1
ATOM 690 O O . ARG A 1 90 ? 9.653 8.127 -0.272 1.00 83.44 90 ARG A O 1
ATOM 697 N N . THR A 1 91 ? 8.471 9.253 -1.816 1.00 88.00 91 THR A N 1
ATOM 698 C CA . THR A 1 91 ? 7.363 8.308 -1.874 1.00 88.00 91 THR A CA 1
ATOM 699 C C . THR A 1 91 ? 7.352 7.615 -3.226 1.00 88.00 91 THR A C 1
ATOM 701 O O . THR A 1 91 ? 7.150 8.270 -4.243 1.00 88.00 91 THR A O 1
ATOM 704 N N . ILE A 1 92 ? 7.519 6.297 -3.226 1.00 90.38 92 ILE A N 1
ATOM 705 C CA . ILE A 1 92 ? 7.645 5.466 -4.426 1.00 90.38 92 ILE A CA 1
ATOM 706 C C . ILE A 1 92 ? 6.417 4.565 -4.546 1.00 90.38 92 ILE A C 1
ATOM 708 O O . ILE A 1 92 ? 5.872 4.089 -3.548 1.00 90.38 92 ILE A O 1
ATOM 712 N N . VAL A 1 93 ? 5.966 4.306 -5.773 1.00 92.19 93 VAL A N 1
ATOM 713 C CA . VAL A 1 93 ? 4.915 3.313 -6.035 1.00 92.19 93 VAL A CA 1
ATOM 714 C C . VAL A 1 93 ? 5.553 1.967 -6.367 1.00 92.19 93 VAL A C 1
ATOM 716 O O . VAL A 1 93 ? 6.345 1.865 -7.306 1.00 92.19 93 VAL A O 1
ATOM 719 N N . ARG A 1 94 ? 5.190 0.922 -5.619 1.00 92.00 94 ARG A N 1
ATOM 720 C CA . ARG A 1 94 ? 5.685 -0.445 -5.808 1.00 92.00 94 ARG A CA 1
ATOM 721 C C . ARG A 1 94 ? 4.553 -1.451 -5.922 1.00 92.00 94 ARG A C 1
ATOM 723 O O . ARG A 1 94 ? 3.497 -1.312 -5.315 1.00 92.00 94 ARG A O 1
ATOM 730 N N . ASN A 1 95 ? 4.805 -2.477 -6.723 1.00 92.06 95 ASN A N 1
ATOM 731 C CA . ASN A 1 95 ? 3.961 -3.656 -6.821 1.00 92.06 95 ASN A CA 1
ATOM 732 C C . ASN A 1 95 ? 4.393 -4.641 -5.736 1.00 92.06 95 ASN A C 1
ATOM 734 O O . ASN A 1 95 ? 5.536 -5.092 -5.749 1.00 92.06 95 ASN A O 1
ATOM 738 N N . VAL A 1 96 ? 3.490 -4.991 -4.831 1.00 92.38 96 VAL A N 1
ATOM 739 C CA . VAL A 1 96 ? 3.717 -6.020 -3.818 1.00 92.38 96 VAL A CA 1
ATOM 740 C C . VAL A 1 96 ? 2.883 -7.243 -4.171 1.00 92.38 96 VAL A C 1
ATOM 742 O O . VAL A 1 96 ? 1.747 -7.133 -4.639 1.00 92.38 96 VAL A O 1
ATOM 745 N N . LYS A 1 97 ? 3.455 -8.432 -3.992 1.00 91.06 97 LYS A N 1
ATOM 746 C CA . LYS A 1 97 ? 2.740 -9.691 -4.192 1.00 91.06 97 LYS A CA 1
ATOM 747 C C . LYS A 1 97 ? 1.956 -10.031 -2.925 1.00 91.06 97 LYS A C 1
ATOM 749 O O . LYS A 1 97 ? 2.545 -10.107 -1.855 1.00 91.06 97 LYS A O 1
ATOM 754 N N . GLY A 1 98 ? 0.667 -10.331 -3.072 1.00 91.56 98 GLY A N 1
ATOM 755 C CA . GLY A 1 98 ? -0.168 -10.798 -1.964 1.00 91.56 98 GLY A CA 1
ATOM 756 C C . GLY A 1 98 ? -0.899 -9.687 -1.193 1.00 91.56 98 GLY A C 1
ATOM 757 O O . GLY A 1 98 ? -1.025 -8.561 -1.691 1.00 91.56 98 GLY A O 1
ATOM 758 N N . PRO A 1 99 ? -1.470 -10.028 -0.020 1.00 90.19 99 PRO A N 1
ATOM 759 C CA . PRO A 1 99 ? -2.196 -9.083 0.817 1.00 90.19 99 PRO A CA 1
ATOM 760 C C . PRO A 1 99 ? -1.219 -8.141 1.523 1.00 90.19 99 PRO A C 1
ATOM 762 O O . PRO A 1 99 ? -0.265 -8.590 2.150 1.00 90.19 99 PRO A O 1
ATOM 765 N N . CYS A 1 100 ? -1.485 -6.842 1.451 1.00 90.69 100 CYS A N 1
ATOM 766 C CA . CYS A 1 100 ? -0.711 -5.814 2.143 1.00 90.69 100 CYS A CA 1
ATOM 767 C C . CYS A 1 100 ? -1.665 -4.846 2.829 1.00 90.69 100 CYS A C 1
ATOM 769 O O . CYS A 1 100 ? -2.782 -4.625 2.346 1.00 90.69 100 CYS A O 1
ATOM 771 N N . LYS A 1 101 ? -1.218 -4.267 3.936 1.00 91.88 101 LYS A N 1
ATOM 772 C CA . LYS A 1 101 ? -1.954 -3.294 4.733 1.00 91.88 101 LYS A CA 1
ATOM 773 C C . LYS A 1 101 ? -1.134 -2.023 4.914 1.00 91.88 101 LYS A C 1
ATOM 775 O O . LYS A 1 101 ? 0.070 -1.972 4.676 1.00 91.88 101 LYS A O 1
ATOM 780 N N . GLU A 1 102 ? -1.829 -0.967 5.308 1.00 92.25 102 GLU A N 1
ATOM 781 C CA . GLU A 1 102 ? -1.195 0.282 5.720 1.00 92.25 102 GLU A CA 1
ATOM 782 C C . GLU A 1 102 ? -0.385 0.050 6.998 1.00 92.25 102 GLU A C 1
ATOM 784 O O . GLU A 1 102 ? -0.853 -0.628 7.913 1.00 92.25 102 GLU A O 1
ATOM 789 N N . GLY A 1 103 ? 0.835 0.590 7.045 1.00 89.50 103 GLY A N 1
ATOM 790 C CA . GLY A 1 103 ? 1.767 0.386 8.156 1.00 89.50 103 GLY A CA 1
ATOM 791 C C . GLY A 1 103 ? 2.694 -0.828 8.026 1.00 89.50 103 GLY A C 1
ATOM 792 O O . GLY A 1 103 ? 3.590 -0.971 8.856 1.00 89.50 103 GLY A O 1
ATOM 793 N N . ASP A 1 104 ? 2.544 -1.662 6.993 1.00 90.69 104 ASP A N 1
ATOM 794 C CA . ASP A 1 104 ? 3.507 -2.733 6.711 1.00 90.69 104 ASP A CA 1
ATOM 795 C C . ASP A 1 104 ? 4.848 -2.147 6.215 1.00 90.69 104 ASP A C 1
ATOM 797 O O . ASP A 1 104 ? 4.891 -1.072 5.603 1.00 90.69 104 ASP A O 1
ATOM 801 N N . MET A 1 105 ? 5.951 -2.864 6.449 1.00 89.25 105 MET A N 1
ATOM 802 C CA . MET A 1 105 ? 7.296 -2.477 5.997 1.00 89.25 105 MET A CA 1
ATOM 803 C C . MET A 1 105 ? 7.743 -3.324 4.808 1.00 89.25 105 MET A C 1
ATOM 805 O O . MET A 1 105 ? 7.465 -4.519 4.744 1.00 89.25 105 MET A O 1
ATOM 809 N N . LEU A 1 106 ? 8.472 -2.712 3.878 1.00 88.56 106 LEU A N 1
ATOM 810 C CA . LEU A 1 106 ? 9.056 -3.374 2.718 1.00 88.56 106 LEU A CA 1
ATOM 811 C C . LEU A 1 106 ? 10.553 -3.083 2.651 1.00 88.56 106 LEU A C 1
ATOM 813 O O . LEU A 1 106 ? 10.971 -1.933 2.774 1.00 88.56 106 LEU A O 1
ATOM 817 N N . SER A 1 107 ? 11.346 -4.116 2.383 1.00 87.81 107 SER A N 1
ATOM 818 C CA . SER A 1 107 ? 12.745 -3.980 1.986 1.00 87.81 107 SER A CA 1
ATOM 819 C C . SER A 1 107 ? 12.827 -3.759 0.476 1.00 87.81 107 SER A C 1
ATOM 821 O O . SER A 1 107 ? 12.372 -4.592 -0.314 1.00 87.81 107 SER A O 1
ATOM 823 N N . LEU A 1 108 ? 13.407 -2.641 0.061 1.00 86.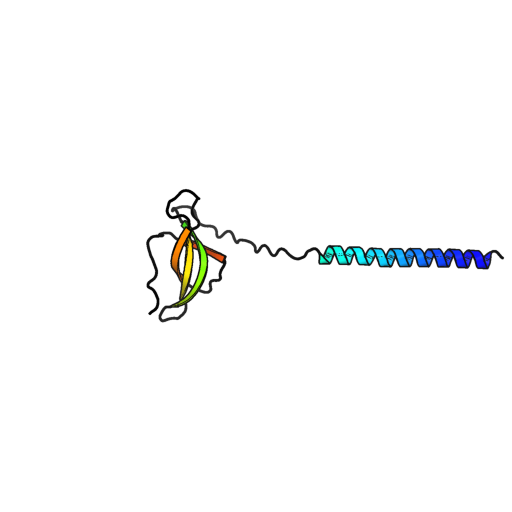56 108 LEU A N 1
ATOM 824 C CA . LEU A 1 108 ? 13.639 -2.296 -1.334 1.00 86.56 108 LEU A CA 1
ATOM 825 C C . LEU A 1 108 ? 15.139 -2.405 -1.619 1.00 86.56 108 LEU A C 1
ATOM 827 O O . LEU A 1 108 ? 15.939 -1.724 -0.988 1.00 86.56 108 LEU A O 1
ATOM 831 N N . MET A 1 109 ? 15.516 -3.242 -2.587 1.00 85.19 109 MET A N 1
ATOM 832 C CA . MET A 1 109 ? 16.914 -3.342 -3.042 1.00 85.19 109 MET A CA 1
ATOM 833 C C . MET A 1 109 ? 17.339 -2.126 -3.874 1.00 85.19 109 MET A C 1
ATOM 835 O O . MET A 1 109 ? 18.490 -1.724 -3.860 1.00 85.19 109 MET A O 1
ATOM 839 N N . GLU A 1 110 ? 16.392 -1.535 -4.600 1.00 84.62 110 GLU A N 1
ATOM 840 C CA . GLU A 1 110 ? 16.612 -0.372 -5.458 1.00 84.62 110 GLU A CA 1
ATOM 841 C C . GLU A 1 110 ? 15.482 0.629 -5.213 1.00 84.62 110 GLU A C 1
ATOM 843 O O . GLU A 1 110 ? 14.318 0.220 -5.136 1.00 84.62 110 GLU A O 1
ATOM 848 N N . THR A 1 111 ? 15.774 1.927 -5.139 1.00 80.88 111 THR A N 1
ATOM 849 C CA . THR A 1 111 ? 14.781 3.004 -4.944 1.00 80.88 111 THR A CA 1
ATOM 850 C C . THR A 1 111 ? 14.343 3.673 -6.247 1.00 80.88 111 THR A C 1
ATOM 852 O O . THR A 1 111 ? 13.210 4.135 -6.336 1.00 80.88 111 THR A O 1
ATOM 855 N N . GLU A 1 112 ? 15.160 3.631 -7.297 1.00 82.69 112 GLU A N 1
ATOM 856 C CA . GLU A 1 112 ? 14.915 4.359 -8.554 1.00 82.69 112 GLU A CA 1
ATOM 857 C C . GLU A 1 112 ? 13.714 3.837 -9.359 1.00 82.69 112 GLU A C 1
ATOM 859 O O . GLU A 1 112 ? 13.085 4.576 -10.115 1.00 82.69 112 GLU A O 1
ATOM 864 N N . ARG A 1 113 ? 13.350 2.557 -9.200 1.00 81.44 113 ARG A N 1
ATOM 865 C CA . ARG A 1 113 ? 12.244 1.964 -9.966 1.00 81.44 113 ARG A CA 1
ATOM 866 C C . ARG A 1 113 ? 10.877 2.420 -9.455 1.00 81.44 113 ARG A C 1
ATOM 868 O O . ARG A 1 113 ? 10.531 2.192 -8.297 1.00 81.44 113 ARG A O 1
ATOM 875 N N . GLU A 1 114 ? 10.033 2.932 -10.344 1.00 81.69 114 GLU A N 1
ATOM 876 C CA . GLU A 1 114 ? 8.612 3.172 -10.070 1.00 81.69 114 GLU A CA 1
ATOM 877 C C . GLU A 1 114 ? 7.722 2.214 -10.868 1.00 81.69 114 GLU A C 1
ATOM 879 O O . GLU A 1 114 ? 7.942 1.964 -12.055 1.00 81.69 114 GLU A O 1
ATOM 884 N N . ALA A 1 115 ? 6.685 1.667 -10.227 1.00 83.69 115 ALA A N 1
ATOM 885 C CA . ALA A 1 115 ? 5.671 0.899 -10.939 1.00 83.69 115 ALA A CA 1
ATOM 886 C C . ALA A 1 115 ? 4.850 1.818 -11.860 1.00 83.69 115 ALA A C 1
ATOM 888 O O . ALA A 1 115 ? 4.428 2.908 -11.467 1.00 83.69 115 ALA A O 1
ATOM 889 N N . ARG A 1 116 ? 4.569 1.351 -13.083 1.00 82.94 116 ARG A N 1
ATOM 890 C CA . ARG A 1 116 ? 3.716 2.070 -14.037 1.00 82.94 116 ARG A CA 1
ATOM 891 C C . ARG A 1 116 ? 2.338 2.327 -13.420 1.00 82.94 116 ARG A C 1
ATOM 893 O O . ARG A 1 116 ? 1.694 1.401 -12.920 1.00 82.94 116 ARG A O 1
ATOM 900 N N . ARG A 1 117 ? 1.876 3.580 -13.493 1.00 73.25 117 ARG A N 1
ATOM 901 C CA . ARG A 1 117 ? 0.528 3.968 -13.056 1.00 73.25 117 ARG A CA 1
ATOM 902 C C . ARG A 1 117 ? -0.526 3.168 -13.832 1.00 73.25 117 ARG A C 1
ATOM 904 O O . ARG A 1 117 ? -0.378 2.963 -15.039 1.00 73.25 117 ARG A O 1
ATOM 911 N N . LEU A 1 118 ? -1.572 2.725 -13.136 1.00 69.81 118 LEU A N 1
ATOM 912 C CA . LEU A 1 118 ? -2.796 2.230 -13.771 1.00 69.81 118 LEU A CA 1
ATOM 913 C C . LEU A 1 118 ? -3.393 3.344 -14.651 1.00 69.81 118 LEU A C 1
ATOM 915 O O . LEU A 1 118 ? -3.277 4.522 -14.302 1.00 69.81 118 LEU A O 1
ATOM 919 N N . ARG A 1 119 ? -3.954 2.969 -15.805 1.00 70.88 119 ARG A N 1
ATOM 920 C CA . ARG A 1 119 ? -4.679 3.879 -16.704 1.00 70.88 119 ARG A CA 1
ATOM 921 C C . ARG A 1 119 ? -6.168 3.822 -16.396 1.00 70.88 119 ARG A C 1
ATOM 923 O O . ARG A 1 119 ? -6.604 2.736 -15.954 1.00 70.88 119 ARG A O 1
#

InterPro domains:
  IPR000289 Small ribosomal subunit protein eS28 [MF_00292] (29-119)
  IPR000289 Small ribosomal subunit protein eS28 [PF01200] (53-118)
  IPR000289 Small ribosomal subunit protein eS28 [PTHR10769] (52-119)
  IPR000289 Small ribosomal subunit protein eS28 [cd04457] (55-119)
  IPR012340 Nucleic acid-binding, OB-fold [G3DSA:2.40.50.140] (54-119)
  IPR012340 Nucleic acid-binding, OB-fold [SSF50249] (52-119)
  IPR028626 Ribosomal protein eS28 conserved site [PS00961] (110-118)

Organism: Trypanosoma cruzi (strain CL Brener) (NCBI:txid353153)

Sequence (119 aa):
MCNIYICFRLFAVVLIYLLLCLKGRLVVMTEVAAAKKEKKAPQEEVVVQQTDQAQVGLIIKVLGRTGSRGNVTQVRVRLMAEEGSPDANRTIVRNVKGPCKEGDMLSLMETEREARRLR

pLDDT: mean 74.9, std 17.19, range [32.09, 93.38]

Secondary structure (DSSP, 8-state):
-HHHHHHHHHHHHHHHHHHHHHHHHHHHHHHHHH----------------SS-PEEEEEEEEEEEESTTS-EEEEEEEEE--TTSTTTT-EEEEEEES---TT-EEEES-SS--PPPP-

Foldseek 3Di:
DPVVVVVVVVVVVVVVVVVVVVVVVVVVVVVVVVPPDPPPDPPPPPPDPPDADWWKWFFADWDAFDDPVSQKTWTKTFTDDPDPDPRHGDIAIDIDGHDDDGGDMDTHRDDPDHDDDDD

Radius of gyration: 30.83 Å; chains: 1; bounding box: 54×27×96 Å